Protein AF-C7RH73-F1 (afdb_monomer_lite)

Radius of gyration: 13.06 Å; chains: 1; bounding box: 31×26×36 Å

Secondary structure (DSSP, 8-state):
-EEEEEEE-TT--EEEEEE-TTT-TT---SS-EEEEE-STHHHHHSS--EEEE-SSHHHHHHHHHHHHHTSS-GGGGGGGBS-TTSHHHHHHHHHHT-

Sequence (98 aa):
MKVVCRDKTPDGIDIQIENWHEDYPLLNQENDFLAAYPKDAISLIGNIRIEFRFSSGQECFGKYQDLIKGNCKIEDLKKYCTDPDKYRIKKFFDYMRK

Foldseek 3Di:
DDWPDWDAFPLGKIKTFDACCVVPVVPVAGRQKMWIFDPVLCVPPRTDIWIFGHPYNVVNVVVVVCRNVVVDHPLVRLVRTPCCPPPSNVVVSVVVVD

Organism: Anaerococcus prevotii (strain ATCC 9321 / DSM 20548 / JCM 6508 / NCTC 11806 / PC1) (NCBI:txid525919)

pLDDT: mean 84.28, std 11.88, range [52.59, 97.5]

Structure (mmCIF, N/CA/C/O backbone):
data_AF-C7RH73-F1
#
_entry.id   AF-C7RH73-F1
#
loop_
_atom_site.group_PDB
_atom_site.id
_atom_site.type_symbol
_atom_site.label_atom_id
_atom_site.label_alt_id
_atom_site.label_comp_id
_atom_site.label_asym_id
_atom_site.label_entity_id
_atom_site.label_seq_id
_atom_site.pdbx_PDB_ins_code
_atom_site.Cartn_x
_atom_site.Cartn_y
_atom_site.Cartn_z
_atom_site.occupancy
_atom_site.B_iso_or_equiv
_atom_site.auth_seq_id
_atom_site.auth_comp_id
_atom_site.auth_asym_id
_atom_site.auth_atom_id
_atom_site.pdbx_PDB_model_num
ATOM 1 N N . MET A 1 1 ? -2.628 -3.628 -15.718 1.00 83.06 1 MET A N 1
ATOM 2 C CA . MET A 1 1 ? -1.980 -3.762 -14.396 1.00 83.06 1 MET A CA 1
ATOM 3 C C . MET A 1 1 ? -2.112 -5.197 -13.957 1.00 83.06 1 MET A C 1
ATOM 5 O O . MET A 1 1 ? -3.209 -5.749 -14.061 1.00 83.06 1 MET A O 1
ATOM 9 N N . LYS A 1 2 ? -1.029 -5.794 -13.462 1.00 89.50 2 LYS A N 1
ATOM 10 C CA . LYS A 1 2 ? -1.037 -7.153 -12.919 1.00 89.50 2 LYS A CA 1
ATOM 11 C C . LYS A 1 2 ? -0.965 -7.112 -11.399 1.00 89.50 2 LYS A C 1
ATOM 13 O O . LYS A 1 2 ? -0.062 -6.504 -10.833 1.00 89.50 2 LYS A O 1
ATOM 18 N N . VAL A 1 3 ? -1.895 -7.784 -10.728 1.00 91.81 3 VAL A N 1
ATOM 19 C CA . VAL A 1 3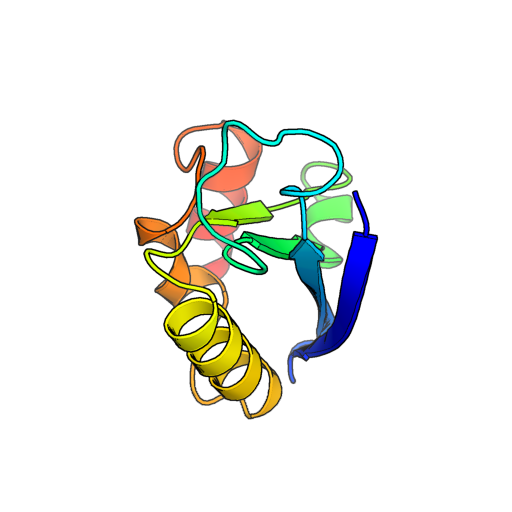 ? -1.830 -7.942 -9.272 1.00 91.81 3 VAL A CA 1
ATOM 20 C C . VAL A 1 3 ? -0.844 -9.052 -8.935 1.00 91.81 3 VAL A C 1
ATOM 22 O O . VAL A 1 3 ? -0.971 -10.167 -9.438 1.00 91.81 3 VAL A O 1
ATOM 25 N N . VAL A 1 4 ? 0.127 -8.732 -8.085 1.00 92.56 4 VAL A N 1
ATOM 26 C CA . VAL A 1 4 ? 1.206 -9.644 -7.689 1.00 92.56 4 VAL A CA 1
ATOM 27 C C . VAL A 1 4 ? 0.784 -10.472 -6.482 1.00 92.56 4 VAL A C 1
ATOM 29 O O . VAL A 1 4 ? 0.904 -11.693 -6.488 1.00 92.56 4 VAL A O 1
ATOM 32 N N . CYS A 1 5 ? 0.239 -9.814 -5.460 1.00 93.19 5 CYS A N 1
ATOM 33 C CA . CYS A 1 5 ? -0.271 -10.460 -4.255 1.00 93.19 5 CYS A CA 1
ATOM 34 C C . CYS A 1 5 ? -1.365 -9.612 -3.603 1.00 93.19 5 CYS A C 1
ATOM 36 O O . CYS A 1 5 ? -1.431 -8.399 -3.813 1.00 93.19 5 CYS A O 1
ATOM 38 N N . ARG A 1 6 ? -2.231 -10.270 -2.826 1.00 96.38 6 ARG A N 1
ATOM 39 C CA . ARG A 1 6 ? -3.349 -9.672 -2.087 1.00 96.38 6 ARG A CA 1
ATOM 40 C C . ARG A 1 6 ? -3.392 -10.245 -0.685 1.00 96.38 6 ARG A C 1
ATOM 42 O O . ARG A 1 6 ? -3.223 -11.449 -0.528 1.00 96.38 6 ARG A O 1
ATOM 49 N N . ASP A 1 7 ? -3.642 -9.388 0.291 1.00 96.56 7 ASP A N 1
ATOM 50 C CA . ASP A 1 7 ? -3.847 -9.806 1.676 1.00 96.56 7 ASP A CA 1
ATOM 51 C C . ASP A 1 7 ? -4.702 -8.768 2.414 1.00 96.56 7 ASP A C 1
ATOM 53 O O . ASP A 1 7 ? -5.166 -7.784 1.824 1.00 96.56 7 ASP A O 1
ATOM 57 N N . LYS A 1 8 ? -4.911 -8.993 3.706 1.00 95.00 8 LYS A N 1
ATOM 58 C CA . LYS A 1 8 ? -5.569 -8.073 4.621 1.00 95.00 8 LYS A CA 1
ATOM 59 C C . LYS A 1 8 ? -4.622 -7.676 5.739 1.00 95.00 8 LYS A C 1
ATOM 61 O O . LYS A 1 8 ? -3.874 -8.495 6.265 1.00 95.00 8 LYS A O 1
ATOM 66 N N . THR A 1 9 ? -4.695 -6.417 6.138 1.00 94.12 9 THR A N 1
ATOM 67 C CA . THR A 1 9 ? -4.093 -5.981 7.399 1.00 94.12 9 THR A CA 1
ATOM 68 C C . THR A 1 9 ? -4.867 -6.575 8.592 1.00 94.12 9 THR A C 1
ATOM 70 O O . THR A 1 9 ? -6.018 -6.999 8.420 1.00 94.12 9 THR A O 1
ATOM 73 N N . PRO A 1 10 ? -4.301 -6.598 9.814 1.00 94.25 10 PRO A N 1
ATOM 74 C CA . PRO A 1 10 ? -5.005 -7.078 11.012 1.00 94.25 10 PRO A CA 1
ATOM 75 C C . PRO A 1 10 ? -6.318 -6.340 11.316 1.00 94.25 10 PRO A C 1
ATOM 77 O O . PRO A 1 10 ? -7.255 -6.919 11.858 1.00 94.25 10 PRO A O 1
ATOM 80 N N . ASP A 1 11 ? -6.398 -5.072 10.926 1.00 87.31 11 ASP A N 1
ATOM 81 C CA . ASP A 1 11 ? -7.572 -4.194 10.966 1.00 87.31 11 ASP A CA 1
ATOM 82 C C . ASP A 1 11 ? -8.537 -4.402 9.776 1.00 87.31 11 ASP A C 1
ATOM 84 O O . ASP A 1 11 ? -9.547 -3.716 9.647 1.00 87.31 11 ASP A O 1
ATOM 88 N N . GLY A 1 12 ? -8.282 -5.399 8.924 1.00 89.25 12 GLY A N 1
ATOM 89 C CA . GLY A 1 12 ? -9.207 -5.874 7.893 1.00 89.25 12 GLY A CA 1
ATOM 90 C C . GLY A 1 12 ? -9.186 -5.089 6.580 1.00 89.25 12 GLY A C 1
ATOM 91 O O . GLY A 1 12 ? -10.039 -5.345 5.715 1.00 89.25 12 GLY A O 1
ATOM 92 N N . ILE A 1 13 ? -8.225 -4.174 6.407 1.00 90.25 13 ILE A N 1
ATOM 93 C CA . ILE A 1 13 ? -8.044 -3.378 5.190 1.00 90.25 13 ILE A CA 1
ATOM 94 C C . ILE A 1 13 ? -7.484 -4.278 4.093 1.00 90.25 13 ILE A C 1
ATOM 96 O O . ILE A 1 13 ? -6.446 -4.911 4.262 1.00 90.25 13 ILE A O 1
ATOM 100 N N . ASP A 1 14 ? -8.173 -4.323 2.955 1.00 93.31 14 ASP A N 1
ATOM 101 C CA . ASP A 1 14 ? -7.691 -5.030 1.772 1.00 93.31 14 ASP A CA 1
ATOM 102 C C . ASP A 1 14 ? -6.481 -4.294 1.183 1.00 93.31 14 ASP A C 1
ATOM 104 O O . ASP A 1 14 ? -6.556 -3.093 0.910 1.00 93.31 14 ASP A O 1
ATOM 108 N N . ILE A 1 15 ? -5.376 -5.008 0.969 1.00 95.12 15 ILE A N 1
ATOM 109 C CA . ILE A 1 15 ? -4.151 -4.471 0.367 1.00 95.12 15 ILE A CA 1
ATOM 110 C C . ILE A 1 15 ? -3.646 -5.371 -0.759 1.00 95.12 15 ILE A C 1
ATOM 112 O O . ILE A 1 15 ? -3.840 -6.589 -0.747 1.00 95.12 15 ILE A O 1
ATOM 116 N N . GLN A 1 16 ? -2.967 -4.784 -1.741 1.00 96.25 16 GLN A N 1
ATOM 117 C CA . GLN A 1 16 ? -2.348 -5.543 -2.824 1.00 96.25 16 GLN A CA 1
ATOM 118 C C . GLN A 1 16 ? -1.095 -4.864 -3.370 1.00 96.25 16 GLN A C 1
ATOM 120 O O . GLN A 1 16 ? -1.023 -3.637 -3.401 1.00 96.25 16 GLN A O 1
ATOM 125 N N . ILE A 1 17 ? -0.142 -5.669 -3.840 1.00 95.31 17 ILE A N 1
ATOM 126 C CA . ILE A 1 17 ? 0.978 -5.192 -4.658 1.00 95.31 17 ILE A CA 1
ATOM 127 C C . ILE A 1 17 ? 0.589 -5.307 -6.126 1.00 95.31 17 ILE A C 1
ATOM 129 O O . ILE A 1 17 ? 0.002 -6.305 -6.559 1.00 95.31 17 ILE A O 1
ATOM 133 N N . GLU A 1 18 ? 0.937 -4.287 -6.895 1.00 92.62 18 GLU A N 1
ATOM 134 C CA . GLU A 1 18 ? 0.629 -4.192 -8.312 1.00 92.62 18 GLU A CA 1
ATOM 135 C C . GLU A 1 18 ? 1.902 -3.990 -9.126 1.00 92.62 18 GLU A C 1
ATOM 137 O O . GLU A 1 18 ? 2.785 -3.213 -8.761 1.00 92.62 18 GLU A O 1
ATOM 142 N N . ASN A 1 19 ? 1.966 -4.672 -10.263 1.00 88.25 19 ASN A N 1
ATOM 143 C CA . ASN A 1 19 ? 2.959 -4.431 -11.285 1.00 88.25 19 ASN A CA 1
ATOM 144 C C . ASN A 1 19 ? 2.307 -3.677 -12.445 1.00 88.25 19 ASN A C 1
ATOM 146 O O . ASN A 1 19 ? 1.392 -4.183 -13.104 1.00 88.25 19 ASN A O 1
ATOM 150 N N . TRP A 1 20 ? 2.782 -2.456 -12.664 1.00 85.56 20 TRP A N 1
ATOM 151 C CA . TRP A 1 20 ? 2.362 -1.581 -13.756 1.00 85.56 20 TRP A CA 1
ATOM 152 C C . TRP A 1 20 ? 3.386 -1.536 -14.894 1.00 85.56 20 TRP A C 1
ATOM 154 O O . TRP A 1 20 ? 3.113 -0.903 -15.909 1.00 85.56 20 TRP A O 1
ATOM 164 N N . HIS A 1 21 ? 4.540 -2.199 -14.747 1.00 80.50 21 HIS A N 1
ATOM 165 C CA . HIS A 1 21 ? 5.625 -2.172 -15.729 1.00 80.50 21 HIS A CA 1
ATOM 166 C C . HIS A 1 21 ? 5.185 -2.715 -17.095 1.00 80.50 21 HIS A C 1
ATOM 168 O O . HIS A 1 21 ? 5.521 -2.138 -18.124 1.00 80.50 21 HIS A O 1
ATOM 174 N N . GLU A 1 22 ? 4.374 -3.780 -17.106 1.00 72.81 22 GLU A N 1
ATOM 175 C CA . GLU A 1 22 ? 3.861 -4.381 -18.346 1.00 72.81 22 GLU A CA 1
ATOM 176 C C . GLU A 1 22 ? 2.964 -3.410 -19.140 1.00 72.81 22 GLU A C 1
ATOM 178 O O . GLU A 1 22 ? 3.028 -3.382 -20.367 1.00 72.81 22 GLU A O 1
ATOM 183 N N . ASP A 1 23 ? 2.1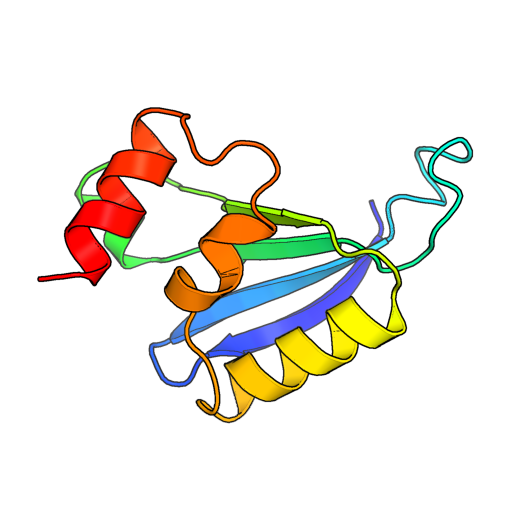55 -2.585 -18.465 1.00 79.81 23 ASP A N 1
ATOM 184 C CA . ASP A 1 23 ? 1.274 -1.611 -19.130 1.00 79.81 23 ASP A CA 1
ATOM 185 C C . ASP A 1 23 ? 1.963 -0.264 -19.388 1.00 79.81 23 ASP A C 1
ATOM 187 O O . ASP A 1 23 ? 1.575 0.477 -20.293 1.00 79.81 23 ASP A O 1
ATOM 191 N N . TYR A 1 24 ? 2.983 0.061 -18.592 1.00 75.00 24 TYR A N 1
ATOM 192 C CA . TYR A 1 24 ? 3.742 1.305 -18.659 1.00 75.00 24 TYR A CA 1
ATOM 193 C C . TYR A 1 24 ? 5.244 1.011 -18.563 1.00 75.00 24 TYR A C 1
ATOM 195 O O . TYR A 1 24 ? 5.844 1.209 -17.505 1.00 75.00 24 TYR A O 1
ATOM 203 N N . PRO A 1 25 ? 5.894 0.629 -19.678 1.00 69.31 25 PRO A N 1
ATOM 204 C CA . PRO A 1 25 ? 7.313 0.254 -19.695 1.00 69.31 25 PRO A CA 1
ATOM 205 C C . PRO A 1 25 ? 8.262 1.372 -19.237 1.00 69.31 25 PRO A C 1
ATOM 207 O O . PRO A 1 25 ? 9.395 1.112 -18.847 1.00 69.31 25 PRO A O 1
ATOM 210 N N . LEU A 1 26 ? 7.795 2.627 -19.270 1.00 72.06 26 LEU A N 1
ATOM 211 C CA . LEU A 1 26 ? 8.512 3.805 -18.767 1.00 72.06 26 LEU A CA 1
ATOM 212 C C . LEU A 1 26 ? 8.625 3.835 -17.232 1.00 72.06 26 LEU A C 1
ATOM 214 O O . LEU A 1 26 ? 9.417 4.602 -16.680 1.00 72.06 26 LEU A O 1
ATOM 218 N N . LEU A 1 27 ? 7.824 3.038 -16.523 1.00 69.31 27 LEU A N 1
ATOM 219 C CA . LEU A 1 27 ? 7.998 2.807 -15.097 1.00 69.31 27 LEU A CA 1
ATOM 220 C C . LEU A 1 27 ? 9.157 1.831 -14.931 1.00 69.31 27 LEU A C 1
ATOM 222 O O . LEU A 1 27 ? 8.960 0.629 -14.974 1.00 69.31 27 LEU A O 1
ATOM 226 N N . ASN A 1 28 ? 10.372 2.335 -14.738 1.00 64.44 28 ASN A N 1
ATOM 227 C CA . ASN A 1 28 ? 11.597 1.521 -14.674 1.00 64.44 28 ASN A CA 1
ATOM 228 C C . ASN A 1 28 ? 11.685 0.561 -13.464 1.00 64.44 28 ASN A C 1
ATOM 230 O O . ASN A 1 28 ? 12.760 0.033 -13.183 1.00 64.44 28 ASN A O 1
ATOM 234 N N . GLN A 1 29 ? 10.606 0.385 -12.701 1.00 75.56 29 GLN A N 1
ATOM 235 C CA . GLN A 1 29 ? 10.577 -0.432 -11.498 1.00 75.56 29 GLN A CA 1
ATOM 236 C C . GLN A 1 29 ? 9.372 -1.362 -11.523 1.00 75.56 29 GLN A C 1
ATOM 238 O O . GLN A 1 29 ? 8.241 -0.937 -11.738 1.00 75.56 29 GLN A O 1
ATOM 243 N N . GLU A 1 30 ? 9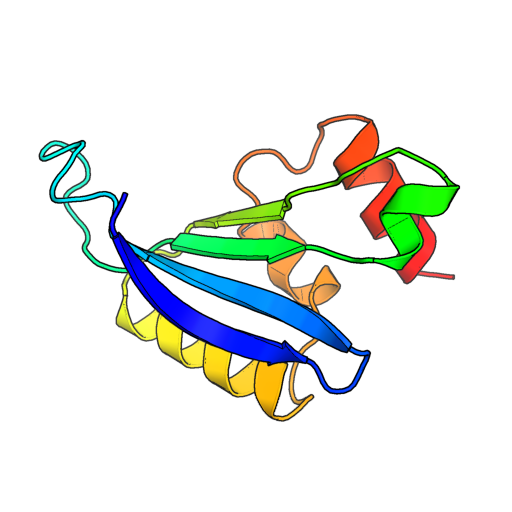.634 -2.642 -11.289 1.00 81.44 30 GLU A N 1
ATOM 244 C CA . GLU A 1 30 ? 8.593 -3.642 -11.111 1.00 81.44 30 GLU A CA 1
ATOM 245 C C . GLU A 1 30 ? 8.150 -3.691 -9.648 1.00 81.44 30 GLU A C 1
ATOM 247 O O . GLU A 1 30 ? 8.970 -3.609 -8.727 1.00 81.44 30 GLU A O 1
ATOM 252 N N . ASN A 1 31 ? 6.853 -3.923 -9.442 1.00 86.19 31 ASN A N 1
ATOM 253 C CA . ASN A 1 31 ? 6.257 -4.195 -8.131 1.00 86.19 31 ASN A CA 1
ATOM 254 C C . ASN A 1 31 ? 6.464 -3.066 -7.097 1.00 86.19 31 ASN A C 1
ATOM 256 O O . ASN A 1 31 ? 6.461 -3.326 -5.895 1.00 86.19 31 ASN A O 1
ATOM 260 N N . ASP A 1 32 ? 6.646 -1.818 -7.537 1.00 88.56 32 ASP A N 1
ATOM 261 C CA . ASP A 1 32 ? 6.862 -0.639 -6.684 1.00 88.56 32 ASP A CA 1
ATOM 262 C C . ASP A 1 32 ? 5.554 -0.001 -6.179 1.00 88.56 32 ASP A C 1
ATOM 264 O O . ASP A 1 32 ? 5.605 0.977 -5.432 1.00 88.56 32 ASP A O 1
ATOM 268 N N . PHE A 1 33 ? 4.390 -0.554 -6.540 1.00 92.19 33 PHE A N 1
ATOM 269 C CA . PHE A 1 33 ? 3.078 -0.051 -6.131 1.00 92.19 33 PHE A CA 1
ATOM 270 C C . PHE A 1 33 ? 2.383 -0.951 -5.111 1.00 92.19 33 PHE A C 1
ATOM 272 O O . PHE A 1 33 ? 2.203 -2.148 -5.338 1.00 92.19 33 PHE A O 1
ATOM 279 N N . LEU A 1 34 ? 1.891 -0.331 -4.037 1.00 94.38 34 LEU A N 1
ATOM 280 C CA . LEU A 1 34 ? 0.962 -0.929 -3.079 1.00 94.38 34 LEU A CA 1
ATOM 281 C C . LEU A 1 34 ? -0.344 -0.141 -3.092 1.00 94.38 34 LEU A C 1
ATOM 283 O O . LEU A 1 34 ? -0.343 1.083 -2.960 1.00 94.38 34 LEU A O 1
ATOM 287 N N . ALA A 1 35 ? -1.465 -0.841 -3.216 1.00 93.50 35 ALA A N 1
ATOM 288 C CA . ALA A 1 35 ? -2.793 -0.257 -3.119 1.00 93.50 35 ALA A CA 1
ATOM 289 C C . ALA A 1 35 ? -3.507 -0.750 -1.859 1.00 93.50 35 ALA A C 1
ATOM 291 O O . ALA A 1 35 ? -3.461 -1.941 -1.550 1.00 93.50 35 ALA A O 1
ATOM 292 N N . ALA A 1 36 ? -4.191 0.157 -1.165 1.00 92.50 36 ALA A N 1
ATOM 293 C CA . ALA A 1 36 ? -5.028 -0.141 -0.009 1.00 92.50 36 ALA A CA 1
ATOM 294 C C . ALA A 1 36 ? -6.480 0.293 -0.244 1.00 92.50 36 ALA A C 1
ATOM 296 O O . ALA A 1 36 ? -6.739 1.358 -0.814 1.00 92.50 36 ALA A O 1
ATOM 297 N N . TYR A 1 37 ? -7.419 -0.523 0.236 1.00 89.69 37 TYR A N 1
ATOM 298 C CA . TYR A 1 37 ? -8.864 -0.356 0.074 1.00 89.69 37 TYR A CA 1
ATOM 299 C C . TYR A 1 37 ? -9.556 -0.373 1.449 1.00 89.69 37 TYR A C 1
ATOM 301 O O . TYR A 1 37 ? -10.151 -1.379 1.848 1.00 89.69 37 TYR A O 1
ATOM 309 N N . PRO A 1 38 ? -9.450 0.718 2.227 1.00 83.31 38 PRO A N 1
ATOM 310 C CA . PRO A 1 38 ? -10.079 0.807 3.541 1.00 83.31 38 PRO A CA 1
ATOM 311 C C . PRO A 1 38 ? -11.609 0.762 3.429 1.00 83.31 38 PRO A C 1
ATOM 313 O O . PRO A 1 38 ? -12.227 1.615 2.790 1.00 83.31 38 PRO A O 1
ATOM 316 N N . LYS A 1 39 ? -12.228 -0.232 4.080 1.00 70.00 39 LYS A N 1
ATOM 317 C CA . LYS A 1 39 ? -13.684 -0.459 4.043 1.00 70.00 39 LYS A CA 1
ATOM 318 C C . LYS A 1 39 ? -14.475 0.629 4.765 1.00 70.00 39 LYS A C 1
ATOM 320 O O . LYS A 1 39 ? -15.509 1.059 4.265 1.00 70.00 39 LYS A O 1
ATOM 325 N N . ASP A 1 40 ? -13.970 1.130 5.886 1.00 61.03 40 ASP A N 1
ATOM 326 C CA . ASP A 1 40 ? -14.702 2.118 6.693 1.00 61.03 40 ASP A CA 1
ATOM 327 C C . ASP A 1 40 ? -14.757 3.498 6.029 1.00 61.03 40 ASP A C 1
ATOM 329 O O . ASP A 1 40 ? -15.683 4.283 6.254 1.00 61.03 40 ASP A O 1
ATOM 333 N N . ALA A 1 41 ? -13.831 3.757 5.103 1.00 55.03 41 ALA A N 1
ATOM 334 C CA . ALA A 1 41 ? -13.807 4.968 4.297 1.00 55.03 41 ALA A CA 1
ATOM 335 C C . ALA A 1 41 ? -14.998 5.046 3.311 1.00 55.03 41 ALA A C 1
ATOM 337 O O . ALA A 1 41 ? -15.402 6.143 2.912 1.00 55.03 41 ALA A O 1
ATOM 338 N N . ILE A 1 42 ? -15.620 3.898 2.997 1.00 52.69 42 ILE A N 1
ATOM 339 C CA . ILE A 1 42 ? -16.797 3.784 2.123 1.00 52.69 42 ILE A CA 1
ATOM 340 C C . ILE A 1 42 ? -18.006 4.503 2.730 1.00 52.69 42 ILE A C 1
ATOM 342 O O . ILE A 1 42 ? -18.741 5.170 2.002 1.00 52.69 42 ILE A O 1
ATOM 346 N N . SER A 1 43 ? -18.175 4.435 4.055 1.00 52.59 43 SER A N 1
ATOM 347 C CA . SER A 1 43 ? -19.334 5.006 4.758 1.00 52.59 43 SER A CA 1
ATOM 348 C C . SER A 1 43 ? -19.318 6.538 4.852 1.00 52.59 43 SER A C 1
ATOM 350 O O . SER A 1 43 ? -20.374 7.162 4.932 1.00 52.59 43 SER A O 1
ATOM 352 N N . LEU A 1 44 ? -18.132 7.157 4.799 1.00 53.59 44 LEU A N 1
ATOM 353 C CA . LEU A 1 44 ? -17.950 8.602 4.985 1.00 53.59 44 LEU A CA 1
ATOM 354 C C . LEU A 1 44 ? -17.552 9.343 3.699 1.00 53.59 44 LEU A C 1
ATOM 356 O O . LEU A 1 44 ? -17.785 10.549 3.595 1.00 53.59 44 LEU A O 1
ATOM 360 N N . ILE A 1 45 ? -16.903 8.670 2.739 1.00 57.50 45 ILE A N 1
ATOM 361 C CA . ILE A 1 45 ? -16.215 9.337 1.618 1.00 57.50 45 ILE A CA 1
ATOM 362 C C . ILE A 1 45 ? -16.282 8.532 0.291 1.00 57.50 45 ILE A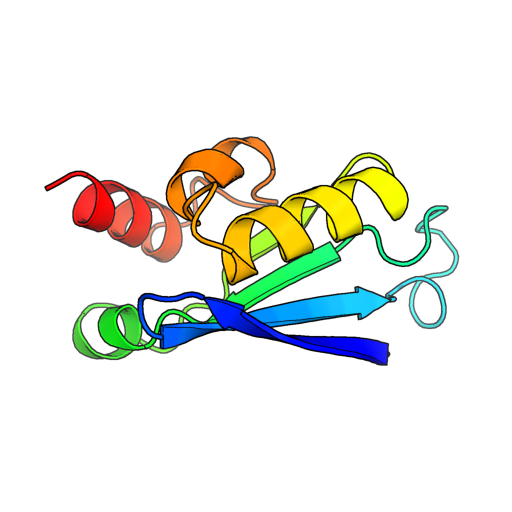 C 1
ATOM 364 O O . ILE A 1 45 ? -15.755 8.972 -0.738 1.00 57.50 45 ILE A O 1
ATOM 368 N N . GLY A 1 46 ? -16.981 7.390 0.278 1.00 62.16 46 GLY A N 1
ATOM 369 C CA . GLY A 1 46 ? -17.080 6.478 -0.868 1.00 62.16 46 GLY A CA 1
ATOM 370 C C . GLY A 1 46 ? -15.870 5.548 -1.009 1.00 62.16 46 GLY A C 1
ATOM 371 O O . GLY A 1 46 ? -14.968 5.559 -0.176 1.00 62.16 46 GLY A O 1
ATOM 372 N N . ASN A 1 47 ? -15.844 4.724 -2.063 1.00 69.75 47 ASN A N 1
ATOM 373 C CA . ASN A 1 47 ? -14.727 3.807 -2.321 1.00 69.75 47 ASN A CA 1
ATOM 374 C C . ASN A 1 47 ? -13.415 4.594 -2.462 1.00 69.75 47 ASN A C 1
ATOM 376 O O . ASN A 1 47 ? -13.200 5.288 -3.460 1.00 69.75 47 ASN A O 1
ATOM 380 N N . ILE A 1 48 ? -12.553 4.501 -1.450 1.00 79.06 48 ILE A N 1
ATOM 381 C CA . ILE A 1 48 ? -11.216 5.085 -1.455 1.00 79.06 48 ILE A CA 1
ATOM 382 C C . ILE A 1 48 ? -10.227 3.984 -1.810 1.00 79.06 48 ILE A C 1
ATOM 384 O O . ILE A 1 48 ? -10.179 2.936 -1.171 1.00 79.06 48 ILE A O 1
ATOM 388 N N . ARG A 1 49 ? -9.424 4.264 -2.832 1.00 87.25 49 ARG A N 1
ATOM 389 C CA . ARG A 1 49 ? -8.192 3.551 -3.134 1.00 87.25 49 ARG A CA 1
ATOM 390 C C . ARG A 1 49 ? -7.044 4.468 -2.747 1.00 87.25 49 ARG A C 1
ATOM 392 O O . ARG A 1 49 ? -7.010 5.614 -3.196 1.00 87.25 49 ARG A O 1
ATOM 399 N N . ILE A 1 50 ? -6.144 3.979 -1.906 1.00 89.06 50 ILE A N 1
ATOM 400 C CA . ILE A 1 50 ? -4.920 4.695 -1.547 1.00 89.06 50 ILE A CA 1
ATOM 401 C C . ILE A 1 50 ? -3.770 4.008 -2.256 1.00 89.06 50 ILE A C 1
ATOM 403 O O . ILE A 1 50 ? -3.617 2.794 -2.154 1.00 89.06 50 ILE A O 1
ATOM 407 N N . GLU A 1 51 ? -3.001 4.790 -2.995 1.00 91.44 51 GLU A N 1
ATOM 408 C CA . GLU A 1 51 ? -1.887 4.317 -3.801 1.00 91.44 51 GLU A CA 1
ATOM 409 C C . GLU A 1 51 ? -0.587 4.785 -3.170 1.00 91.44 51 GLU A C 1
ATOM 411 O O . GLU A 1 51 ? -0.383 5.983 -2.958 1.00 91.44 51 GLU A O 1
ATOM 416 N N . PHE A 1 52 ? 0.294 3.834 -2.900 1.00 92.75 52 PHE A N 1
ATOM 417 C CA . PHE A 1 52 ? 1.631 4.080 -2.398 1.00 92.75 52 PHE A CA 1
ATOM 418 C C . PHE A 1 52 ? 2.637 3.644 -3.447 1.00 92.75 52 PHE A C 1
ATOM 420 O O . PHE A 1 52 ? 2.536 2.534 -3.976 1.00 92.75 52 PHE A O 1
ATOM 427 N N . ARG A 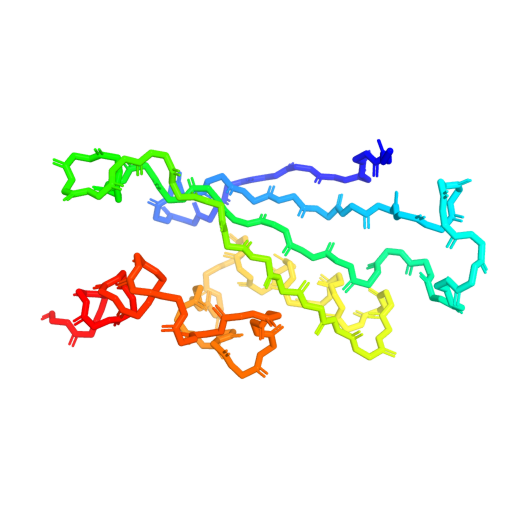1 53 ? 3.607 4.512 -3.725 1.00 92.25 53 ARG A N 1
ATOM 428 C CA . ARG A 1 53 ? 4.719 4.208 -4.617 1.00 92.25 53 ARG A CA 1
ATOM 429 C C . ARG A 1 53 ? 6.024 4.214 -3.839 1.00 92.25 53 ARG A C 1
ATOM 431 O O . ARG A 1 53 ? 6.334 5.173 -3.131 1.00 92.25 53 ARG A O 1
ATOM 438 N N . PHE A 1 54 ? 6.780 3.140 -3.991 1.00 92.44 54 PHE A N 1
ATOM 439 C CA . PHE A 1 54 ? 8.053 2.927 -3.318 1.00 92.44 54 PHE A CA 1
ATOM 440 C C . PHE A 1 54 ? 9.225 3.131 -4.270 1.00 92.44 54 PHE A C 1
ATOM 442 O O . PHE A 1 54 ? 9.058 3.259 -5.479 1.00 92.44 54 PHE A O 1
ATOM 449 N N . SER A 1 55 ? 10.429 3.179 -3.704 1.00 90.06 55 SER A N 1
ATOM 450 C CA . SER A 1 55 ? 11.665 3.340 -4.476 1.00 90.06 55 SER A CA 1
ATOM 451 C C . SER A 1 55 ? 12.176 2.036 -5.094 1.00 90.06 55 SER A C 1
ATOM 453 O O . SER A 1 55 ? 13.147 2.063 -5.852 1.00 90.06 55 SER A O 1
ATOM 455 N N . SER A 1 56 ? 11.580 0.899 -4.721 1.00 91.44 56 SER A N 1
ATOM 456 C CA . SER A 1 56 ? 11.873 -0.425 -5.267 1.00 91.44 56 SER A CA 1
ATOM 457 C C . SER A 1 56 ? 10.778 -1.430 -4.903 1.00 91.44 56 SER A C 1
ATOM 459 O O . SER A 1 56 ? 10.089 -1.281 -3.888 1.00 91.44 56 SER A O 1
ATOM 461 N N . GLY A 1 57 ? 10.690 -2.524 -5.666 1.00 91.50 57 GLY A N 1
ATOM 462 C CA . GLY A 1 57 ? 9.839 -3.660 -5.312 1.00 91.50 57 GLY A CA 1
ATOM 463 C C . GLY A 1 57 ? 10.207 -4.290 -3.965 1.00 91.50 57 GLY A C 1
ATOM 464 O O . GLY A 1 57 ? 9.323 -4.686 -3.214 1.00 91.50 57 GLY A O 1
ATOM 465 N N . GLN A 1 58 ? 11.493 -4.321 -3.593 1.00 93.62 58 GLN A N 1
ATOM 466 C CA . GLN A 1 58 ? 11.920 -4.847 -2.291 1.00 93.62 58 GLN A CA 1
ATOM 467 C C . GLN A 1 58 ? 11.382 -4.005 -1.123 1.00 93.62 58 GLN A C 1
ATOM 469 O O . GLN A 1 58 ? 10.908 -4.568 -0.136 1.00 93.62 58 GLN A O 1
ATOM 474 N N . GLU A 1 59 ? 11.418 -2.672 -1.236 1.00 94.81 59 GLU A N 1
ATOM 475 C CA . GLU A 1 59 ? 10.824 -1.778 -0.232 1.00 94.81 59 GLU A CA 1
ATOM 476 C C . GLU A 1 59 ? 9.304 -1.984 -0.151 1.00 94.81 59 GLU A C 1
ATOM 478 O O . GLU A 1 59 ? 8.760 -2.123 0.947 1.00 94.81 59 GLU A O 1
ATOM 483 N N . CYS A 1 60 ? 8.638 -2.083 -1.307 1.00 95.31 60 CYS A N 1
ATOM 484 C CA . CYS A 1 60 ? 7.202 -2.344 -1.405 1.00 95.31 60 CYS A CA 1
ATOM 485 C C . CYS A 1 60 ? 6.807 -3.657 -0.705 1.00 95.31 60 CYS A C 1
ATOM 487 O O . CYS A 1 60 ? 5.944 -3.659 0.175 1.00 95.31 60 CYS A O 1
ATOM 489 N N . PHE A 1 61 ? 7.495 -4.762 -1.011 1.00 95.75 61 PHE A N 1
ATOM 490 C CA . PHE A 1 61 ? 7.277 -6.056 -0.358 1.00 95.75 61 PHE A CA 1
ATOM 491 C C . PHE A 1 61 ? 7.572 -6.021 1.144 1.00 95.75 61 PHE A C 1
ATOM 493 O O . PHE A 1 61 ? 6.836 -6.631 1.921 1.00 95.75 61 PHE A O 1
ATOM 500 N N . GLY A 1 62 ? 8.610 -5.297 1.570 1.00 96.25 62 GLY A N 1
ATOM 501 C CA . GLY A 1 62 ? 8.906 -5.099 2.989 1.00 96.25 62 GLY A CA 1
ATOM 502 C C . GLY A 1 62 ? 7.740 -4.434 3.721 1.00 96.25 62 GLY A C 1
ATOM 503 O O . GLY A 1 62 ? 7.246 -4.970 4.712 1.00 96.25 62 GLY A O 1
ATOM 504 N N . LYS A 1 63 ? 7.229 -3.318 3.186 1.00 96.19 63 LYS A N 1
ATOM 505 C CA . LYS A 1 63 ? 6.080 -2.609 3.774 1.00 96.19 63 LYS A CA 1
ATOM 506 C C . LYS A 1 63 ? 4.790 -3.406 3.724 1.00 96.19 63 LYS A C 1
ATOM 508 O O . LYS A 1 63 ? 4.030 -3.389 4.686 1.00 96.19 63 LYS A O 1
ATOM 513 N N . TYR A 1 64 ? 4.574 -4.157 2.657 1.00 96.62 64 TYR A N 1
ATOM 514 C CA . TYR A 1 64 ? 3.455 -5.081 2.560 1.00 96.62 64 TYR A CA 1
ATOM 515 C C . TYR A 1 64 ? 3.478 -6.140 3.673 1.00 96.62 64 TYR A C 1
ATOM 517 O O . TYR A 1 64 ? 2.475 -6.351 4.348 1.00 96.62 64 TYR A O 1
ATOM 525 N N . GLN A 1 65 ? 4.635 -6.761 3.923 1.00 97.50 65 GLN A N 1
ATOM 526 C CA . GLN A 1 65 ? 4.795 -7.737 5.005 1.00 97.50 65 GLN A CA 1
ATOM 527 C C . GLN A 1 65 ? 4.624 -7.103 6.390 1.00 97.50 65 GLN A C 1
ATOM 529 O O . GLN A 1 65 ? 4.010 -7.713 7.267 1.00 97.50 65 GLN A O 1
ATOM 534 N N . ASP A 1 66 ? 5.136 -5.887 6.589 1.00 97.31 66 ASP A N 1
ATOM 535 C CA . ASP A 1 66 ? 4.958 -5.150 7.843 1.00 97.31 66 ASP A CA 1
ATOM 536 C C . ASP A 1 66 ? 3.477 -4.845 8.114 1.00 97.31 66 ASP A C 1
ATOM 538 O O . ASP A 1 66 ? 3.025 -4.994 9.249 1.00 97.31 66 ASP A O 1
ATOM 542 N N . LEU A 1 67 ? 2.710 -4.466 7.084 1.00 96.25 67 LEU A N 1
ATOM 543 C CA . LEU A 1 67 ? 1.267 -4.222 7.184 1.00 96.25 67 LEU A CA 1
ATOM 544 C C . LEU A 1 67 ? 0.491 -5.490 7.565 1.00 96.25 67 LEU A C 1
ATOM 546 O O . LEU A 1 67 ? -0.340 -5.443 8.467 1.00 96.25 67 LEU A O 1
ATOM 550 N N . ILE A 1 68 ? 0.772 -6.627 6.918 1.00 96.88 68 ILE A N 1
ATOM 551 C CA . ILE A 1 68 ? 0.084 -7.906 7.195 1.00 96.88 68 ILE A CA 1
ATOM 552 C C . ILE A 1 68 ? 0.346 -8.372 8.628 1.00 96.88 68 ILE A C 1
ATOM 554 O O . ILE A 1 68 ? -0.546 -8.879 9.303 1.00 96.88 68 ILE A O 1
ATOM 558 N N . LYS A 1 69 ? 1.574 -8.177 9.116 1.00 96.69 69 LYS A N 1
ATOM 559 C CA . LYS A 1 69 ? 1.969 -8.556 10.480 1.00 96.69 69 LYS A CA 1
ATOM 560 C C . LYS A 1 69 ? 1.480 -7.576 11.549 1.00 96.69 69 LYS A C 1
ATOM 562 O O . LYS A 1 69 ? 1.597 -7.884 12.730 1.00 96.69 69 LYS A O 1
ATOM 567 N N . GLY A 1 70 ? 0.965 -6.408 11.159 1.00 94.50 70 GLY A N 1
ATOM 568 C CA . GLY A 1 70 ? 0.603 -5.336 12.089 1.00 94.50 70 GLY A CA 1
ATOM 569 C C . GLY A 1 70 ? 1.801 -4.588 12.679 1.00 94.50 70 GLY A C 1
ATOM 570 O O . GLY A 1 70 ? 1.649 -3.886 13.674 1.00 94.50 70 GLY A O 1
ATOM 571 N N . ASN A 1 71 ? 2.987 -4.721 12.079 1.00 96.19 71 ASN A N 1
ATOM 572 C CA . ASN A 1 71 ? 4.191 -3.993 12.491 1.00 96.19 71 ASN A CA 1
ATOM 573 C C . ASN A 1 71 ? 4.162 -2.524 12.047 1.00 96.19 71 ASN A C 1
ATOM 575 O O . ASN A 1 71 ? 4.890 -1.698 12.593 1.00 96.19 71 ASN A O 1
ATOM 579 N N . CYS A 1 72 ? 3.356 -2.203 11.035 1.00 92.75 72 CYS A N 1
ATOM 580 C CA . CYS A 1 72 ? 3.083 -0.838 10.600 1.00 92.75 72 CYS A CA 1
ATOM 581 C C . CYS A 1 72 ? 1.615 -0.694 10.194 1.00 92.75 72 CYS A C 1
ATOM 583 O O . CYS A 1 72 ? 0.953 -1.688 9.883 1.00 92.75 72 CYS A O 1
ATOM 585 N N . LYS A 1 73 ? 1.115 0.539 10.189 1.00 91.75 73 LYS A N 1
ATOM 586 C CA . LYS A 1 73 ? -0.239 0.894 9.760 1.00 91.75 73 LYS A CA 1
ATOM 587 C C . LYS A 1 73 ? -0.223 1.628 8.420 1.00 91.75 73 LYS A C 1
ATOM 589 O O . LYS A 1 73 ? 0.781 2.203 8.006 1.00 91.75 73 LYS A O 1
ATOM 594 N N . ILE A 1 74 ? -1.381 1.683 7.761 1.00 89.94 74 ILE A N 1
ATOM 595 C CA . ILE A 1 74 ? -1.562 2.428 6.502 1.00 89.94 74 ILE A CA 1
ATOM 596 C C . ILE A 1 74 ? -1.212 3.919 6.663 1.00 89.94 74 ILE A C 1
ATOM 598 O O . ILE A 1 74 ? -0.643 4.522 5.753 1.00 89.94 74 ILE A O 1
ATOM 602 N N . GLU A 1 75 ? -1.504 4.521 7.819 1.00 88.06 75 GLU A N 1
ATOM 603 C CA . GLU A 1 75 ? -1.154 5.916 8.131 1.00 88.06 75 GLU A CA 1
ATOM 604 C C . GLU A 1 75 ? 0.358 6.190 8.134 1.00 88.06 75 GLU A C 1
ATOM 606 O O . GLU A 1 75 ? 0.782 7.265 7.699 1.00 88.06 75 GLU A O 1
ATOM 611 N N . ASP A 1 76 ? 1.176 5.203 8.515 1.00 91.31 76 ASP A N 1
ATOM 612 C CA . ASP A 1 76 ? 2.640 5.311 8.514 1.00 91.31 76 ASP A CA 1
ATOM 613 C C . ASP A 1 76 ? 3.202 5.415 7.089 1.00 91.31 76 ASP A C 1
ATOM 615 O O . ASP A 1 76 ? 4.306 5.925 6.867 1.00 91.31 76 ASP A O 1
ATOM 619 N N . LEU A 1 77 ? 2.429 4.961 6.097 1.00 92.00 77 LEU A N 1
ATOM 620 C CA . LEU A 1 77 ? 2.806 4.995 4.690 1.00 92.00 77 LEU A CA 1
ATOM 621 C C . LEU A 1 77 ? 2.436 6.305 3.989 1.00 92.00 77 LEU A C 1
ATOM 623 O O . LEU A 1 77 ? 2.745 6.461 2.810 1.00 92.00 77 LEU A O 1
ATOM 627 N N . LYS A 1 78 ? 1.841 7.285 4.685 1.00 88.56 78 LYS A N 1
ATOM 628 C CA . LYS A 1 78 ? 1.386 8.557 4.092 1.00 88.56 78 LYS A CA 1
ATOM 629 C C . LYS A 1 78 ? 2.444 9.256 3.227 1.00 88.56 78 LYS A C 1
ATOM 631 O O . LYS A 1 78 ? 2.100 9.833 2.201 1.00 88.56 78 LYS A O 1
ATOM 636 N N . LYS A 1 79 ? 3.724 9.180 3.607 1.00 88.88 79 LYS A N 1
ATOM 637 C CA . LYS A 1 79 ? 4.841 9.782 2.852 1.00 88.88 79 LYS A CA 1
ATOM 638 C C . LYS A 1 79 ? 5.089 9.148 1.473 1.00 88.88 79 LYS A C 1
ATOM 640 O O . LYS A 1 79 ? 5.713 9.781 0.634 1.00 88.88 79 LYS A O 1
ATOM 645 N N . TYR A 1 80 ? 4.622 7.919 1.261 1.00 90.88 80 TYR A N 1
ATOM 646 C CA . TYR A 1 80 ? 4.717 7.186 -0.006 1.00 90.88 80 TYR A CA 1
ATOM 647 C C . TYR A 1 80 ? 3.467 7.353 -0.873 1.00 90.88 80 TYR A C 1
ATOM 649 O O . TYR A 1 80 ? 3.407 6.819 -1.978 1.00 90.88 80 TYR A O 1
ATOM 657 N N . CYS A 1 81 ? 2.442 8.042 -0.364 1.00 89.62 81 CYS A N 1
ATOM 658 C CA . CYS A 1 81 ? 1.192 8.232 -1.080 1.00 89.62 81 CYS A CA 1
ATOM 659 C C . CYS A 1 81 ? 1.452 9.056 -2.346 1.00 89.62 81 CYS A C 1
ATOM 661 O O . CYS A 1 81 ? 2.090 10.106 -2.276 1.00 89.62 81 CYS A O 1
ATOM 663 N N . THR A 1 82 ? 0.953 8.602 -3.495 1.00 82.88 82 THR A N 1
ATOM 664 C CA . THR A 1 82 ? 1.137 9.310 -4.775 1.00 82.88 82 THR A CA 1
ATOM 665 C C . THR A 1 82 ? 0.354 10.621 -4.837 1.00 82.88 82 THR A C 1
ATOM 667 O O . THR A 1 82 ? 0.717 11.520 -5.590 1.00 82.88 82 THR A O 1
ATOM 670 N N . ASP A 1 83 ? -0.701 10.745 -4.027 1.00 79.69 83 ASP A N 1
ATOM 671 C CA . ASP A 1 83 ? -1.526 11.950 -3.929 1.00 79.69 83 ASP A CA 1
ATOM 672 C C . ASP A 1 83 ? -2.109 12.118 -2.508 1.00 79.69 83 ASP A C 1
ATOM 674 O O . ASP A 1 83 ? -3.280 11.816 -2.257 1.00 79.69 83 ASP A O 1
ATOM 678 N N . PRO A 1 84 ? -1.285 12.524 -1.525 1.00 67.75 84 PRO A N 1
ATOM 679 C CA . PRO A 1 84 ? -1.709 12.633 -0.129 1.00 67.75 84 PRO A CA 1
ATOM 680 C C . PRO A 1 84 ? -2.694 13.788 0.120 1.00 67.75 84 PRO A C 1
ATOM 682 O O . PRO A 1 84 ? -3.398 13.774 1.134 1.00 67.75 84 PRO A O 1
ATOM 685 N N . ASP A 1 85 ? -2.755 14.773 -0.782 1.00 69.62 85 ASP A N 1
ATOM 686 C CA . ASP A 1 85 ? -3.534 16.005 -0.615 1.00 69.62 85 ASP A CA 1
ATOM 687 C C . ASP A 1 85 ? -4.938 15.938 -1.224 1.00 69.62 85 ASP A C 1
ATOM 689 O O . ASP A 1 85 ? -5.785 16.791 -0.925 1.00 69.62 85 ASP A O 1
ATOM 693 N N . LYS A 1 86 ? -5.246 14.897 -2.010 1.00 75.94 86 LYS A N 1
ATOM 694 C CA . LYS A 1 86 ? -6.618 14.600 -2.436 1.00 75.94 86 LYS A CA 1
ATOM 695 C C . LYS A 1 86 ? -7.565 14.632 -1.240 1.00 75.94 86 LYS A C 1
ATOM 697 O O . LYS A 1 86 ? -7.411 13.872 -0.287 1.00 75.94 86 LYS A O 1
ATOM 702 N N . TYR A 1 87 ? -8.608 15.462 -1.334 1.00 69.69 87 TYR A N 1
ATOM 703 C CA . TYR A 1 87 ? -9.576 15.722 -0.257 1.00 69.69 87 TYR A CA 1
ATOM 704 C C . TYR A 1 87 ? -10.057 14.456 0.471 1.00 69.69 8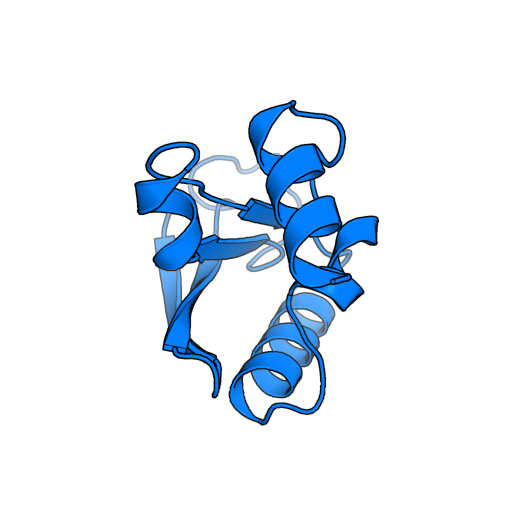7 TYR A C 1
ATOM 706 O O . TYR A 1 87 ? -10.161 14.444 1.697 1.00 69.69 87 TYR A O 1
ATOM 714 N N . ARG A 1 88 ? -10.316 13.374 -0.276 1.00 72.44 88 ARG A N 1
ATOM 715 C CA . ARG A 1 88 ? -10.766 12.091 0.282 1.00 72.44 88 ARG A CA 1
ATOM 716 C C . ARG A 1 88 ? -9.678 11.364 1.082 1.00 72.44 88 ARG A C 1
ATOM 718 O O . ARG A 1 88 ? -9.958 10.856 2.161 1.00 72.44 88 ARG A O 1
ATOM 725 N N . ILE A 1 89 ? -8.449 11.359 0.572 1.00 77.31 89 ILE A N 1
ATOM 726 C CA . ILE A 1 89 ? -7.283 10.709 1.184 1.00 77.31 89 ILE A CA 1
ATOM 727 C C . ILE A 1 89 ? -6.831 11.488 2.424 1.00 77.31 89 ILE A C 1
ATOM 729 O O . ILE A 1 89 ? -6.604 10.897 3.478 1.00 77.31 89 ILE A O 1
ATOM 733 N N . LYS A 1 90 ? -6.804 12.824 2.345 1.00 77.31 90 LYS A N 1
ATOM 734 C CA . LYS A 1 90 ? -6.518 13.692 3.492 1.00 77.31 90 LYS A CA 1
ATOM 735 C C . LYS A 1 90 ? -7.489 13.441 4.648 1.00 77.31 90 LYS A C 1
ATOM 737 O O . LYS A 1 90 ? -7.049 13.169 5.759 1.00 77.31 90 LYS A O 1
ATOM 742 N N . LYS A 1 91 ? -8.800 13.448 4.370 1.00 77.00 91 LYS A N 1
ATOM 743 C CA . LYS A 1 91 ? -9.831 13.141 5.375 1.00 77.00 91 LYS A CA 1
ATOM 744 C C . LYS A 1 91 ? -9.677 11.751 5.986 1.00 77.00 91 LYS A C 1
ATOM 746 O O . LYS A 1 91 ? -9.908 11.605 7.181 1.00 77.00 91 LYS A O 1
ATOM 751 N N . PHE A 1 92 ? -9.304 10.752 5.187 1.00 80.81 92 PHE A N 1
ATOM 752 C CA . PHE A 1 92 ? -9.033 9.408 5.690 1.00 80.81 92 PHE A CA 1
ATOM 753 C C . PHE A 1 92 ? -7.869 9.411 6.690 1.00 80.81 92 PHE A C 1
ATOM 755 O O . PHE A 1 92 ? -8.036 8.952 7.816 1.00 80.81 92 PHE A O 1
ATOM 762 N N . PHE A 1 93 ? -6.721 9.995 6.333 1.00 80.94 93 PHE A N 1
ATOM 763 C CA . PHE A 1 93 ? -5.582 10.060 7.254 1.00 80.94 93 PHE A CA 1
ATOM 764 C C . PHE A 1 93 ? -5.874 10.901 8.504 1.00 80.94 93 PHE A C 1
ATOM 766 O O . PHE A 1 93 ? -5.402 10.563 9.584 1.00 80.94 93 PHE A O 1
ATOM 773 N N . ASP A 1 94 ? -6.662 11.970 8.386 1.00 81.25 94 ASP A N 1
ATOM 774 C CA . ASP A 1 94 ? -7.085 12.771 9.540 1.00 81.25 94 ASP A CA 1
ATOM 775 C C . ASP A 1 94 ? -8.055 12.000 10.459 1.00 81.25 94 ASP A C 1
ATOM 777 O O . ASP A 1 94 ? -8.064 12.231 11.667 1.00 81.25 94 ASP A O 1
ATOM 781 N N . TYR A 1 95 ? -8.862 11.084 9.907 1.00 78.50 95 TYR A N 1
ATOM 782 C CA . TYR A 1 95 ? -9.740 10.193 10.673 1.00 78.50 95 TYR A CA 1
ATOM 783 C C . TYR A 1 95 ? -8.951 9.126 11.435 1.00 78.50 95 TYR A C 1
ATOM 785 O O . TYR A 1 95 ? -9.185 8.956 12.625 1.00 78.50 95 TYR A O 1
ATOM 793 N N . MET A 1 96 ? -7.981 8.475 10.785 1.00 76.88 96 MET A N 1
ATOM 794 C CA . MET A 1 96 ? -7.163 7.412 11.394 1.00 76.88 96 MET A CA 1
ATOM 795 C C . MET A 1 96 ? -6.323 7.888 12.596 1.00 76.88 96 MET A C 1
ATOM 797 O O . MET A 1 96 ? -5.916 7.081 13.422 1.00 76.88 96 MET A O 1
ATOM 801 N N . ARG A 1 97 ? -6.070 9.200 12.716 1.00 71.75 97 ARG A N 1
ATOM 802 C CA . ARG A 1 97 ? -5.327 9.803 13.841 1.00 71.75 97 ARG A CA 1
ATOM 803 C C . ARG A 1 97 ? -6.158 10.032 15.111 1.00 71.75 97 ARG A C 1
ATOM 805 O O . ARG A 1 97 ? -5.579 10.493 16.095 1.00 71.75 97 ARG A O 1
ATOM 812 N N . LYS A 1 98 ? -7.477 9.830 15.072 1.00 60.44 98 LYS A N 1
ATOM 813 C CA . LYS A 1 98 ? -8.387 10.039 16.212 1.00 60.44 98 LYS A CA 1
ATOM 814 C C . LYS A 1 98 ? -8.578 8.760 17.010 1.00 60.44 98 LYS A C 1
ATOM 816 O O . LYS A 1 98 ? -8.700 8.896 18.245 1.00 60.44 98 LYS A O 1
#